Protein AF-A0A9E5NAX3-F1 (afdb_monomer)

Solvent-accessible surface area (backbone atoms only — not comparable to full-atom values): 3264 Å² total; per-residue (Å²): 111,70,68,59,53,52,51,50,50,25,42,51,48,9,45,53,50,24,60,49,42,43,88,76,73,44,93,71,60,96,66,40,72,67,44,41,30,54,53,30,24,53,48,35,41,54,52,50,47,36,63,73,54,48,49,74,71,75,110

Radius of gyration: 13.31 Å; Cα contacts (8 Å, |Δi|>4): 43; chains: 1; bounding box: 33×17×39 Å

Sequence (59 aa):
MQILVLVLLMVAVGLIIGALAGPIWKGNRPIGVRGDYIAAILTAVIIGLFDWYLIPVLG

Mean predicted aligned error: 3.53 Å

Structure (mmCIF, N/CA/C/O backbone):
data_AF-A0A9E5NAX3-F1
#
_entry.id   AF-A0A9E5NAX3-F1
#
loop_
_atom_site.group_PDB
_atom_site.id
_atom_site.type_symbol
_atom_site.label_atom_id
_atom_site.label_alt_id
_atom_site.label_comp_id
_atom_site.label_asym_id
_atom_site.label_entity_id
_atom_site.label_seq_id
_atom_site.pdbx_PDB_ins_code
_atom_site.Cartn_x
_atom_site.Cartn_y
_atom_site.Cartn_z
_atom_site.occupancy
_atom_site.B_iso_or_equiv
_atom_site.auth_seq_id
_atom_site.auth_comp_id
_atom_site.auth_asym_id
_atom_site.auth_atom_id
_atom_site.pdbx_PDB_model_num
ATOM 1 N N . MET A 1 1 ? 0.473 -0.810 -19.375 1.00 71.81 1 MET A N 1
ATOM 2 C CA . MET A 1 1 ? -0.228 -2.029 -18.909 1.00 71.81 1 MET A CA 1
ATOM 3 C C . MET A 1 1 ? 0.508 -2.725 -17.771 1.00 71.81 1 MET A C 1
ATOM 5 O O . MET A 1 1 ? -0.097 -2.906 -16.727 1.00 71.81 1 MET A O 1
ATOM 9 N N . GLN A 1 2 ? 1.801 -3.042 -17.904 1.00 88.00 2 GLN A N 1
ATOM 10 C CA . GLN A 1 2 ? 2.547 -3.786 -16.875 1.00 88.00 2 GLN A CA 1
ATOM 11 C C . GLN A 1 2 ? 2.667 -3.061 -15.519 1.00 88.00 2 GLN A C 1
ATOM 13 O O . GLN A 1 2 ? 2.331 -3.646 -14.496 1.00 88.00 2 GLN A O 1
ATOM 18 N N . ILE A 1 3 ? 3.041 -1.773 -15.503 1.00 92.19 3 ILE A N 1
ATOM 19 C CA . ILE A 1 3 ? 3.103 -0.983 -14.255 1.00 92.19 3 ILE A CA 1
ATOM 20 C C . ILE A 1 3 ? 1.736 -0.859 -13.569 1.00 92.19 3 ILE A C 1
ATOM 22 O O . ILE A 1 3 ? 1.643 -0.903 -12.350 1.00 92.19 3 ILE A O 1
ATOM 26 N N . LEU A 1 4 ? 0.658 -0.750 -14.351 1.00 94.06 4 LEU A N 1
ATOM 27 C CA . LEU A 1 4 ? -0.694 -0.621 -13.810 1.00 94.06 4 LEU A CA 1
ATOM 28 C C . LEU A 1 4 ? -1.099 -1.895 -13.055 1.00 94.06 4 LEU A C 1
ATOM 30 O O . LEU A 1 4 ? -1.622 -1.816 -11.949 1.00 94.06 4 LEU A O 1
ATOM 34 N N . VAL A 1 5 ? -0.808 -3.064 -13.638 1.00 95.50 5 VAL A N 1
ATOM 35 C CA . VAL A 1 5 ? -1.035 -4.367 -12.996 1.00 95.50 5 VAL A CA 1
ATOM 36 C C . VAL A 1 5 ? -0.172 -4.509 -11.743 1.00 95.50 5 VAL A C 1
ATOM 38 O O . VAL A 1 5 ? -0.679 -4.940 -10.713 1.00 95.50 5 VAL A O 1
ATOM 41 N N . LEU A 1 6 ? 1.096 -4.093 -11.799 1.00 94.31 6 LEU A N 1
ATOM 42 C CA . LEU A 1 6 ? 2.002 -4.115 -10.649 1.00 94.31 6 LEU A CA 1
ATOM 43 C C . LEU A 1 6 ? 1.442 -3.295 -9.472 1.00 94.31 6 LEU A C 1
ATOM 45 O O . LEU A 1 6 ? 1.320 -3.806 -8.361 1.00 94.31 6 LEU A O 1
ATOM 49 N N . VAL A 1 7 ? 1.037 -2.048 -9.725 1.00 96.81 7 VAL A N 1
ATOM 50 C CA . VAL A 1 7 ? 0.462 -1.168 -8.698 1.00 96.81 7 VAL A CA 1
ATOM 51 C C . VAL A 1 7 ? -0.857 -1.730 -8.165 1.00 96.81 7 VAL A C 1
ATOM 53 O O . VAL A 1 7 ? -1.079 -1.712 -6.957 1.00 96.81 7 VAL A O 1
ATOM 56 N N . LEU A 1 8 ? -1.716 -2.287 -9.026 1.00 97.56 8 LEU A N 1
ATOM 57 C CA . LEU A 1 8 ? -2.953 -2.944 -8.588 1.00 97.56 8 LEU A 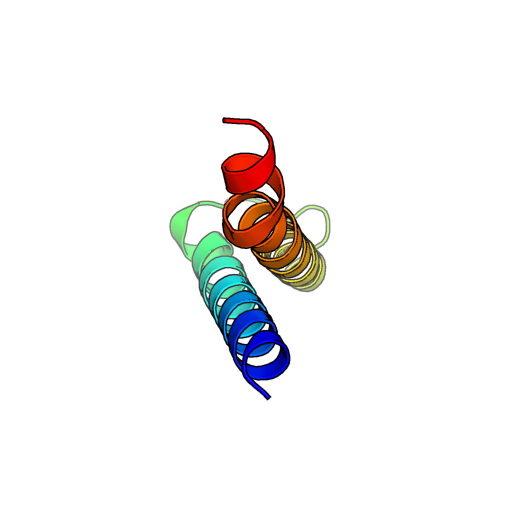CA 1
ATOM 58 C C . LEU A 1 8 ? -2.680 -4.134 -7.660 1.00 97.56 8 LEU A C 1
ATOM 60 O O . LEU A 1 8 ? -3.368 -4.284 -6.651 1.00 97.56 8 LEU A O 1
ATOM 64 N N . LEU A 1 9 ? -1.662 -4.946 -7.957 1.00 97.31 9 LEU A N 1
ATOM 65 C CA . LEU A 1 9 ? -1.246 -6.044 -7.084 1.00 97.31 9 LEU A CA 1
ATOM 66 C C . LEU A 1 9 ? -0.717 -5.524 -5.741 1.00 97.31 9 LEU A C 1
ATOM 68 O O . LEU A 1 9 ? -1.088 -6.063 -4.704 1.00 97.31 9 LEU A O 1
ATOM 72 N N . MET A 1 10 ? 0.075 -4.450 -5.729 1.00 97.94 10 MET A N 1
ATOM 73 C CA . MET A 1 10 ? 0.562 -3.832 -4.485 1.00 97.94 10 MET A CA 1
ATOM 74 C C . MET A 1 10 ? -0.581 -3.285 -3.626 1.00 97.94 10 MET A C 1
ATOM 76 O O . MET A 1 10 ? -0.596 -3.488 -2.413 1.00 97.94 10 MET A O 1
ATOM 80 N N . VAL A 1 11 ? -1.578 -2.647 -4.245 1.00 98.12 11 VAL A N 1
ATOM 81 C CA . VAL A 1 11 ? -2.789 -2.19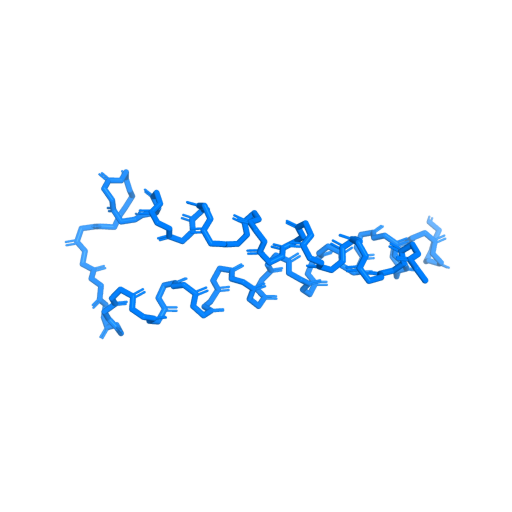5 -3.547 1.00 98.12 11 VAL A CA 1
ATOM 82 C C . VAL A 1 11 ? -3.563 -3.387 -2.980 1.00 98.12 11 VAL A C 1
ATOM 84 O O . VAL A 1 11 ? -3.970 -3.347 -1.820 1.00 98.12 11 VAL A O 1
ATOM 87 N N . ALA A 1 12 ? -3.731 -4.464 -3.755 1.00 98.12 12 ALA A N 1
ATOM 88 C CA . ALA A 1 12 ? -4.398 -5.679 -3.290 1.00 98.12 12 ALA A CA 1
ATOM 89 C C . ALA A 1 12 ? -3.668 -6.312 -2.093 1.00 98.12 12 ALA A C 1
ATOM 91 O O . ALA A 1 12 ? -4.303 -6.642 -1.092 1.00 98.12 12 ALA A O 1
ATOM 92 N N . VAL A 1 13 ? -2.336 -6.410 -2.147 1.00 97.50 13 VAL A N 1
ATOM 93 C CA . VAL A 1 13 ? -1.510 -6.888 -1.028 1.00 97.50 13 VAL A CA 1
ATOM 94 C C . VAL A 1 13 ? -1.670 -5.978 0.190 1.00 97.50 13 VAL A C 1
ATOM 96 O O . VAL A 1 13 ? -1.938 -6.470 1.284 1.00 97.50 13 VAL A O 1
ATOM 99 N N . GLY A 1 14 ? -1.587 -4.657 0.014 1.00 97.38 14 GLY A N 1
ATOM 100 C CA . GLY A 1 14 ? -1.787 -3.691 1.095 1.00 97.38 14 GLY A CA 1
ATOM 101 C C . GLY A 1 14 ? -3.159 -3.818 1.766 1.00 97.38 14 GLY A C 1
ATOM 102 O O . GLY A 1 14 ? -3.252 -3.767 2.991 1.00 97.38 14 GLY A O 1
ATOM 103 N N . LEU A 1 15 ? -4.221 -4.063 0.994 1.00 97.12 15 LEU A N 1
ATOM 104 C CA . LEU A 1 15 ? -5.562 -4.321 1.526 1.00 97.12 15 LEU A CA 1
ATOM 105 C C . LEU A 1 15 ? -5.627 -5.622 2.333 1.00 97.12 15 LEU A C 1
ATOM 107 O O . LEU A 1 15 ? -6.166 -5.620 3.440 1.00 97.12 15 LEU A O 1
ATOM 111 N N . ILE A 1 16 ? -5.056 -6.712 1.813 1.00 96.44 16 ILE A N 1
ATOM 112 C CA . ILE A 1 16 ? -5.018 -8.011 2.502 1.00 96.44 16 ILE A CA 1
ATOM 113 C C . ILE A 1 16 ? -4.269 -7.875 3.830 1.00 96.44 16 ILE A C 1
ATOM 115 O O . ILE A 1 16 ? -4.792 -8.242 4.881 1.00 96.44 16 ILE A O 1
ATOM 119 N N . ILE A 1 17 ? -3.072 -7.289 3.809 1.00 95.06 17 ILE A N 1
ATOM 120 C CA . ILE A 1 17 ? -2.259 -7.118 5.015 1.00 95.06 17 ILE A CA 1
ATOM 121 C C . ILE A 1 17 ? -2.926 -6.153 5.996 1.00 95.06 17 ILE A C 1
ATOM 123 O O . I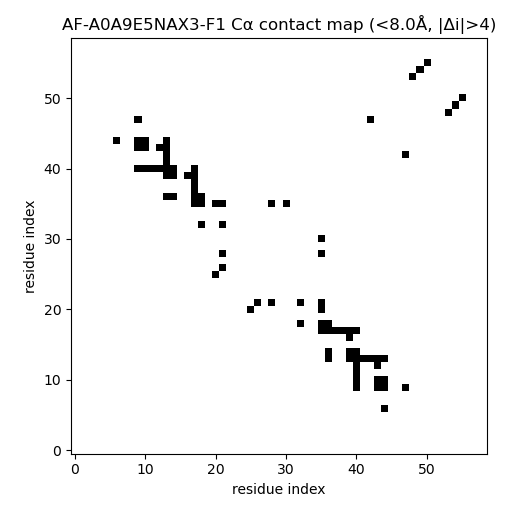LE A 1 17 ? -2.985 -6.449 7.186 1.00 95.06 17 ILE A O 1
ATOM 127 N N . GLY A 1 18 ? -3.497 -5.041 5.525 1.00 93.50 18 GLY A N 1
ATOM 128 C CA . GLY A 1 18 ? -4.245 -4.110 6.372 1.00 93.50 18 GLY A CA 1
ATOM 129 C C . GLY A 1 18 ? -5.447 -4.765 7.065 1.00 93.50 18 GLY A C 1
ATOM 130 O O . GLY A 1 18 ? -5.719 -4.469 8.231 1.00 93.50 18 GLY A O 1
ATOM 131 N N . ALA A 1 19 ? -6.123 -5.705 6.393 1.00 92.50 19 ALA A N 1
ATOM 132 C CA . ALA A 1 19 ? -7.243 -6.453 6.964 1.00 92.50 19 ALA A CA 1
ATOM 133 C C . ALA A 1 19 ? -6.765 -7.423 8.050 1.00 92.50 19 ALA A C 1
ATOM 135 O O . ALA A 1 19 ? -7.356 -7.488 9.129 1.00 92.50 19 ALA A O 1
ATOM 136 N N . LEU A 1 20 ? -5.673 -8.143 7.774 1.00 92.81 20 LEU A N 1
ATOM 137 C CA . LEU A 1 20 ? -5.106 -9.166 8.655 1.00 92.81 20 LEU A CA 1
ATOM 138 C C . LEU A 1 20 ? -4.332 -8.587 9.849 1.00 92.81 20 LEU A C 1
ATOM 140 O O . LEU A 1 20 ? -4.291 -9.203 10.913 1.00 92.81 20 LEU A O 1
ATOM 144 N N . ALA A 1 21 ? -3.764 -7.385 9.718 1.00 88.31 21 ALA A N 1
ATOM 145 C CA . ALA A 1 21 ? -2.982 -6.733 10.770 1.00 88.31 21 ALA A CA 1
ATOM 146 C C . ALA A 1 21 ? -3.786 -6.523 12.060 1.00 88.31 21 ALA A C 1
ATOM 148 O O . ALA A 1 21 ? -3.248 -6.614 13.161 1.00 88.31 21 ALA A O 1
ATOM 149 N N . GLY A 1 22 ? -5.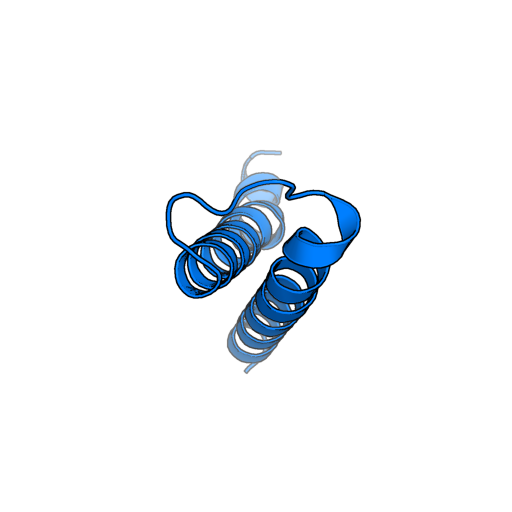084 -6.268 11.911 1.00 85.00 22 GLY A N 1
ATOM 150 C CA . GLY A 1 22 ? -6.036 -6.143 13.003 1.00 85.00 22 GLY A CA 1
ATOM 151 C C . GLY A 1 22 ? -6.103 -7.370 13.916 1.00 85.00 22 GLY A C 1
ATOM 152 O O . GLY A 1 22 ? -5.651 -7.292 15.053 1.00 85.00 22 GLY A O 1
ATOM 153 N N . PRO A 1 23 ? -6.687 -8.484 13.439 1.00 86.25 23 PRO A N 1
ATOM 154 C CA . PRO A 1 23 ? -6.908 -9.683 14.243 1.00 86.25 23 PRO A CA 1
ATOM 155 C C . PRO A 1 23 ? -5.624 -10.377 14.709 1.00 86.25 23 PRO A C 1
ATOM 157 O O . PRO A 1 23 ? -5.667 -11.058 15.727 1.00 86.25 23 PRO A O 1
ATOM 160 N N . ILE A 1 24 ? -4.503 -10.232 13.993 1.00 86.88 24 ILE A N 1
ATOM 161 C CA . ILE A 1 24 ? -3.271 -10.961 14.328 1.00 86.88 24 ILE A CA 1
ATOM 162 C C . ILE A 1 24 ? -2.357 -10.152 15.262 1.00 86.88 24 ILE A C 1
ATOM 164 O O . ILE A 1 24 ? -1.811 -10.712 16.209 1.00 86.88 24 ILE A O 1
ATOM 168 N N . TRP A 1 25 ? -2.177 -8.848 15.011 1.00 84.69 25 TRP A N 1
ATOM 169 C CA . TRP A 1 25 ? -1.116 -8.060 15.660 1.00 84.69 25 TRP A CA 1
ATOM 170 C C . TRP A 1 25 ? -1.590 -6.825 16.428 1.00 84.69 25 TRP A C 1
ATOM 172 O O . TRP A 1 25 ? -0.868 -6.348 17.304 1.00 84.69 25 TRP A O 1
ATOM 182 N N . LYS A 1 26 ? -2.765 -6.261 16.124 1.00 77.69 26 LYS A N 1
ATOM 183 C CA . LYS A 1 26 ? -3.185 -4.977 16.706 1.00 77.69 26 LYS A CA 1
ATOM 184 C C . LYS A 1 26 ? -4.189 -5.164 17.837 1.00 77.69 26 LYS A C 1
ATOM 186 O O . LYS A 1 26 ? -5.380 -5.330 17.603 1.00 77.69 26 LYS A O 1
ATOM 191 N N . GLY A 1 27 ? -3.708 -5.011 19.072 1.00 80.12 27 GLY A N 1
ATOM 192 C CA . GLY A 1 27 ? -4.564 -4.892 20.259 1.00 80.12 27 GLY A CA 1
ATOM 193 C C . GLY A 1 27 ? -5.316 -3.554 20.351 1.00 80.12 27 GLY A C 1
ATOM 194 O O . GLY A 1 27 ? -6.419 -3.504 20.884 1.00 80.12 27 GLY A O 1
ATOM 195 N N . ASN A 1 28 ? -4.758 -2.472 19.796 1.00 84.31 28 ASN A N 1
ATOM 196 C CA . ASN A 1 28 ? -5.398 -1.156 19.708 1.00 84.31 28 ASN A CA 1
ATOM 197 C C . ASN A 1 28 ? -5.187 -0.553 18.308 1.00 84.31 28 ASN A C 1
ATOM 199 O O . ASN A 1 28 ? -4.125 -0.726 17.707 1.00 84.31 28 ASN A O 1
ATOM 203 N N . ARG A 1 29 ? -6.187 0.173 17.794 1.00 87.25 29 ARG A N 1
ATOM 204 C CA . ARG A 1 29 ? -6.153 0.850 16.488 1.00 87.25 29 ARG A CA 1
ATOM 205 C C . ARG A 1 29 ? -6.330 2.359 16.687 1.00 87.25 29 ARG A C 1
ATOM 207 O O . ARG A 1 29 ? -7.461 2.840 16.628 1.00 87.25 29 ARG A O 1
ATOM 214 N N . PRO A 1 30 ? -5.244 3.124 16.894 1.00 85.06 30 PRO A N 1
ATOM 215 C CA . PRO A 1 30 ? -5.333 4.541 17.258 1.00 85.06 30 PRO A CA 1
ATOM 216 C C . PRO A 1 30 ? -6.016 5.412 16.191 1.00 85.06 30 PRO A C 1
ATOM 218 O O . PRO A 1 30 ? -6.673 6.388 16.527 1.00 85.06 30 PRO A O 1
ATOM 221 N N . ILE A 1 31 ? -5.906 5.035 14.912 1.00 89.12 31 ILE A N 1
ATOM 222 C CA . ILE A 1 31 ? -6.538 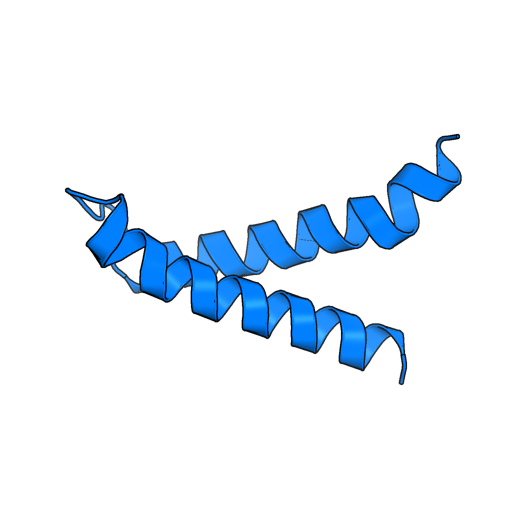5.722 13.765 1.00 89.12 31 ILE A CA 1
ATOM 223 C C . ILE A 1 31 ? -7.685 4.858 13.184 1.00 89.12 31 ILE A C 1
ATOM 225 O O . ILE A 1 31 ? -8.193 5.075 12.083 1.00 89.12 31 ILE A O 1
ATOM 229 N N . GLY A 1 32 ? -8.105 3.830 13.926 1.00 89.62 32 GLY A N 1
ATOM 230 C CA . GLY A 1 32 ? -9.097 2.858 13.488 1.00 89.62 32 GLY A CA 1
ATOM 231 C C . GLY A 1 32 ? -8.666 2.021 12.277 1.00 89.62 32 GLY A C 1
ATOM 232 O O . GLY A 1 32 ? -7.549 2.095 11.768 1.00 89.62 32 GLY A O 1
ATOM 233 N N . VAL A 1 33 ? -9.607 1.212 11.790 1.00 90.88 33 VAL A N 1
ATOM 234 C CA . VAL A 1 33 ? -9.394 0.259 10.688 1.00 90.88 33 VAL A CA 1
ATOM 235 C C . VAL A 1 33 ? -9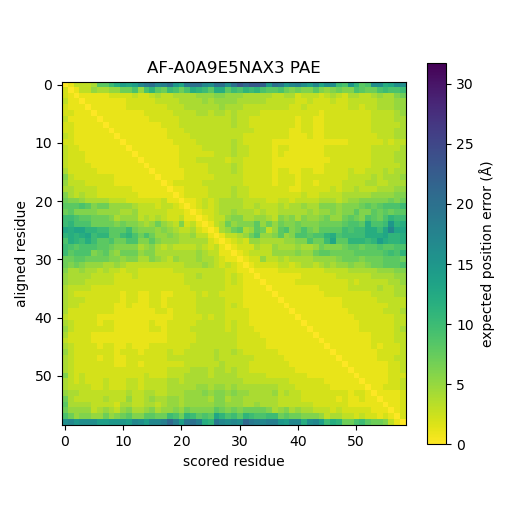.019 0.961 9.375 1.00 90.88 33 VAL A C 1
ATOM 237 O O . VAL A 1 33 ? -8.206 0.461 8.605 1.00 90.88 33 VAL A O 1
ATOM 240 N N . ARG A 1 34 ? -9.589 2.146 9.115 1.00 91.94 34 ARG A N 1
ATOM 241 C CA . ARG A 1 34 ? -9.303 2.919 7.894 1.00 91.94 34 ARG A CA 1
ATOM 242 C C . ARG A 1 34 ? -7.846 3.375 7.839 1.00 91.94 34 ARG A C 1
ATOM 244 O O . ARG A 1 34 ? -7.234 3.276 6.780 1.00 91.94 34 ARG A O 1
ATOM 251 N N . GLY A 1 35 ? -7.294 3.828 8.966 1.00 92.31 35 GLY A N 1
ATOM 252 C CA . GLY A 1 35 ? -5.885 4.208 9.053 1.00 92.31 35 GLY A CA 1
ATOM 253 C C . GLY A 1 35 ? -4.954 3.029 8.776 1.00 92.31 35 GLY A C 1
ATOM 254 O O . GLY A 1 35 ? -3.976 3.186 8.052 1.00 92.31 35 GLY A O 1
ATOM 255 N N . ASP A 1 36 ? -5.304 1.837 9.268 1.00 92.50 36 ASP A N 1
ATOM 256 C CA . ASP A 1 36 ? -4.537 0.613 9.011 1.00 92.50 36 ASP A CA 1
ATOM 257 C C . ASP A 1 36 ? -4.475 0.281 7.515 1.00 92.50 36 ASP A C 1
ATOM 259 O O . ASP A 1 36 ? -3.398 -0.012 7.000 1.00 92.50 36 ASP A O 1
ATOM 263 N N . TYR A 1 37 ? -5.609 0.367 6.812 1.00 95.00 37 TYR A N 1
ATOM 264 C CA . TYR A 1 37 ? -5.660 0.124 5.369 1.00 95.00 37 TYR A CA 1
ATOM 265 C C . TYR A 1 37 ? -4.847 1.142 4.579 1.00 95.00 37 TYR A C 1
ATOM 267 O O . TYR A 1 37 ? -4.066 0.759 3.713 1.00 95.00 37 TYR A O 1
ATOM 275 N N . ILE A 1 38 ? -5.004 2.430 4.886 1.00 96.06 38 ILE A N 1
ATOM 276 C CA . ILE A 1 38 ? -4.274 3.494 4.191 1.00 96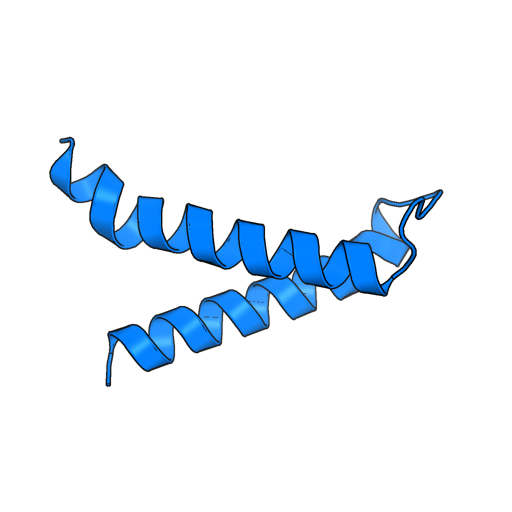.06 38 ILE A CA 1
ATOM 277 C C . ILE A 1 38 ? -2.767 3.308 4.396 1.00 96.06 38 ILE A C 1
ATOM 279 O O . ILE A 1 38 ? -2.015 3.312 3.424 1.00 96.06 38 ILE A O 1
ATOM 283 N N . ALA A 1 39 ? -2.330 3.075 5.636 1.00 95.12 39 ALA A N 1
ATOM 284 C CA . ALA A 1 39 ? -0.922 2.854 5.947 1.00 95.12 39 ALA A CA 1
ATOM 285 C C . ALA A 1 39 ? -0.363 1.606 5.247 1.00 95.12 39 ALA A C 1
ATOM 287 O O . ALA A 1 39 ? 0.737 1.659 4.696 1.00 95.12 39 ALA A O 1
ATOM 288 N N . ALA A 1 40 ? -1.116 0.502 5.225 1.00 96.12 40 ALA A N 1
ATOM 289 C CA . ALA A 1 40 ? -0.689 -0.736 4.581 1.00 96.12 40 ALA A CA 1
ATOM 290 C C . ALA A 1 40 ? -0.580 -0.591 3.054 1.00 96.12 40 ALA A C 1
ATOM 292 O O . ALA A 1 40 ? 0.416 -1.020 2.479 1.00 96.12 40 ALA A O 1
ATOM 293 N N . ILE A 1 41 ? -1.552 0.057 2.402 1.00 98.06 41 ILE A N 1
ATOM 294 C CA . ILE A 1 41 ? -1.519 0.314 0.953 1.00 98.06 41 ILE A CA 1
ATOM 295 C C . ILE A 1 41 ? -0.348 1.224 0.594 1.00 98.06 41 ILE A C 1
ATOM 297 O O . ILE A 1 41 ? 0.427 0.891 -0.299 1.00 98.06 41 ILE A O 1
ATOM 301 N N . LEU A 1 42 ? -0.198 2.357 1.288 1.00 98.25 42 LEU A N 1
ATOM 302 C CA . LEU A 1 42 ? 0.880 3.302 1.000 1.00 98.25 42 LEU A CA 1
ATOM 303 C C . LEU A 1 42 ? 2.247 2.646 1.181 1.00 98.25 42 LEU A C 1
ATOM 305 O O . LEU A 1 42 ? 3.094 2.762 0.302 1.00 98.25 42 LEU A O 1
ATOM 309 N N . THR A 1 43 ? 2.438 1.905 2.273 1.00 97.69 43 THR A N 1
ATOM 310 C CA . THR A 1 43 ? 3.685 1.170 2.518 1.00 97.69 43 THR A CA 1
ATOM 311 C C . THR A 1 43 ? 3.950 0.146 1.416 1.00 97.69 43 THR A C 1
ATOM 313 O O . THR A 1 43 ? 5.036 0.148 0.844 1.00 97.69 43 THR A O 1
ATOM 316 N N . ALA A 1 44 ? 2.965 -0.692 1.075 1.00 98.06 44 ALA A N 1
ATOM 317 C CA . ALA A 1 44 ? 3.124 -1.724 0.051 1.00 98.06 44 ALA A CA 1
ATOM 318 C C . ALA A 1 44 ? 3.473 -1.134 -1.324 1.00 98.06 44 ALA A C 1
ATOM 320 O O . ALA A 1 44 ? 4.327 -1.672 -2.023 1.00 98.06 44 ALA A O 1
ATOM 321 N N . VAL A 1 45 ? 2.847 -0.015 -1.699 1.00 98.00 45 VAL A N 1
ATOM 322 C CA . VAL A 1 45 ? 3.120 0.660 -2.973 1.00 98.00 45 VAL A CA 1
ATOM 323 C C . VAL A 1 45 ? 4.491 1.335 -2.960 1.00 98.00 45 VAL A C 1
ATOM 325 O O . VAL A 1 45 ? 5.259 1.146 -3.894 1.00 98.00 45 VAL A O 1
ATOM 328 N N . ILE A 1 46 ? 4.826 2.106 -1.921 1.00 98.12 46 ILE A N 1
ATOM 329 C CA . ILE A 1 46 ? 6.093 2.854 -1.869 1.00 98.12 46 ILE A CA 1
ATOM 330 C C . ILE A 1 46 ? 7.283 1.895 -1.832 1.00 98.12 46 ILE A C 1
ATOM 332 O O . ILE A 1 46 ? 8.181 2.012 -2.663 1.00 98.12 46 ILE A O 1
ATOM 336 N N . ILE A 1 47 ? 7.269 0.929 -0.909 1.00 97.75 47 ILE A N 1
ATOM 337 C CA . ILE A 1 47 ? 8.351 -0.054 -0.785 1.00 97.75 47 ILE A CA 1
ATOM 338 C C . ILE A 1 47 ? 8.409 -0.929 -2.034 1.00 97.75 47 ILE A C 1
ATOM 340 O O . ILE A 1 47 ? 9.478 -1.108 -2.599 1.00 97.75 47 ILE A O 1
ATOM 344 N N . GLY A 1 48 ? 7.263 -1.386 -2.542 1.00 95.88 48 GLY A N 1
ATOM 345 C CA . GLY A 1 48 ? 7.224 -2.189 -3.759 1.00 95.88 48 GLY A CA 1
ATOM 346 C C . GLY A 1 48 ? 7.796 -1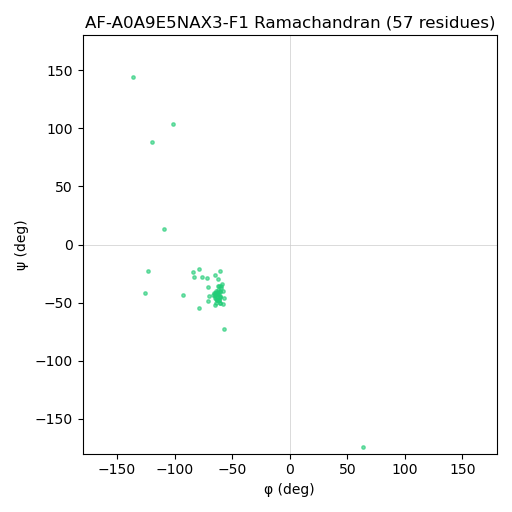.469 -4.987 1.00 95.88 48 GLY A C 1
ATOM 347 O O . GLY A 1 48 ? 8.480 -2.087 -5.801 1.00 95.88 48 GLY A O 1
ATOM 348 N N . LEU A 1 49 ? 7.559 -0.161 -5.130 1.00 95.94 49 LEU A N 1
ATOM 349 C CA . LEU A 1 49 ? 8.172 0.636 -6.195 1.00 95.94 49 LEU A CA 1
ATOM 350 C C . LEU A 1 49 ? 9.670 0.848 -5.964 1.00 95.94 49 LEU A C 1
ATOM 352 O O . LEU A 1 49 ? 10.433 0.851 -6.931 1.00 95.94 49 LEU A O 1
ATOM 356 N N . PHE A 1 50 ? 10.101 1.011 -4.713 1.00 96.88 50 PHE A N 1
ATOM 357 C CA . PHE A 1 50 ? 11.523 1.090 -4.392 1.00 96.88 50 PHE A CA 1
ATOM 358 C C . PHE A 1 50 ? 12.232 -0.216 -4.749 1.00 96.88 50 PHE A C 1
ATOM 360 O O . PHE A 1 50 ? 13.227 -0.175 -5.466 1.00 96.88 50 PHE A O 1
ATOM 367 N N . ASP A 1 51 ? 11.677 -1.358 -4.359 1.00 95.31 51 ASP A N 1
ATOM 368 C CA . ASP A 1 51 ? 12.240 -2.676 -4.652 1.00 95.31 51 ASP A CA 1
ATOM 369 C C . ASP A 1 51 ? 12.293 -2.960 -6.156 1.00 95.31 51 ASP A C 1
ATOM 371 O O . ASP A 1 51 ? 13.275 -3.502 -6.657 1.00 95.31 51 ASP A O 1
ATOM 375 N N . TRP A 1 52 ? 11.247 -2.583 -6.896 1.00 94.00 52 TRP A N 1
ATOM 376 C CA . TRP A 1 52 ? 11.148 -2.916 -8.317 1.00 94.00 52 TRP A CA 1
ATOM 377 C C . TRP A 1 52 ? 11.912 -1.955 -9.238 1.00 94.00 52 TRP A C 1
ATOM 379 O O . TRP A 1 52 ? 12.324 -2.353 -10.327 1.00 94.00 52 TRP A O 1
ATOM 389 N N . TYR A 1 53 ? 12.086 -0.692 -8.837 1.00 92.38 53 TYR A N 1
ATOM 390 C CA . TYR A 1 53 ? 12.666 0.342 -9.703 1.00 92.38 53 TYR A CA 1
ATOM 391 C C . TYR A 1 53 ? 13.863 1.065 -9.101 1.00 92.38 53 TYR A C 1
ATOM 393 O O . TYR A 1 53 ? 14.817 1.330 -9.825 1.00 92.38 53 TYR A O 1
ATOM 401 N N . LEU A 1 54 ? 13.827 1.413 -7.813 1.00 93.56 54 LEU A N 1
ATOM 402 C CA . LEU A 1 54 ? 14.884 2.220 -7.208 1.00 93.56 54 LEU A CA 1
ATOM 403 C C . LEU A 1 54 ? 16.116 1.373 -6.880 1.00 93.56 54 LEU A C 1
ATOM 405 O O . LEU A 1 54 ? 17.203 1.690 -7.345 1.00 93.56 54 LEU A O 1
ATOM 409 N N . ILE A 1 55 ? 15.947 0.286 -6.122 1.00 95.38 55 ILE A N 1
ATOM 410 C CA . ILE A 1 55 ? 17.049 -0.587 -5.695 1.00 95.38 55 ILE A CA 1
ATOM 411 C C . ILE A 1 55 ? 17.828 -1.146 -6.897 1.00 95.38 55 ILE A C 1
ATOM 413 O O . ILE A 1 55 ? 19.048 -1.010 -6.895 1.00 95.38 55 ILE A O 1
ATOM 417 N N . PRO A 1 56 ? 17.193 -1.659 -7.972 1.00 94.62 56 PRO A N 1
ATOM 418 C CA . PRO A 1 56 ? 17.928 -2.165 -9.133 1.00 94.62 56 PRO A CA 1
ATOM 419 C C . PRO A 1 56 ? 18.798 -1.114 -9.835 1.00 94.62 56 PRO A C 1
ATOM 421 O O . PRO A 1 56 ? 19.744 -1.468 -10.533 1.00 94.62 56 PRO A O 1
ATOM 424 N N . VAL A 1 57 ? 18.477 0.173 -9.677 1.00 95.69 57 VAL A N 1
ATOM 425 C CA . VAL A 1 57 ? 19.260 1.282 -10.240 1.00 95.69 57 VAL A CA 1
ATOM 426 C C . VAL A 1 57 ? 20.431 1.668 -9.330 1.00 95.69 57 VAL A C 1
ATOM 428 O O . VAL A 1 57 ? 21.411 2.227 -9.814 1.00 95.69 57 VAL A O 1
ATOM 431 N N . LEU A 1 58 ? 20.352 1.372 -8.030 1.00 92.94 58 LEU A N 1
ATOM 432 C CA . LEU A 1 58 ? 21.395 1.705 -7.057 1.00 92.94 58 LEU A CA 1
ATOM 433 C C . LEU A 1 58 ? 22.593 0.738 -7.086 1.00 92.94 58 LEU A C 1
ATOM 435 O O . LEU A 1 58 ? 23.677 1.146 -6.671 1.00 92.94 58 LEU A O 1
ATOM 439 N N . GLY A 1 59 ? 22.424 -0.477 -7.621 1.00 74.50 59 GLY A N 1
ATOM 440 C CA . GLY A 1 59 ? 23.464 -1.518 -7.688 1.00 74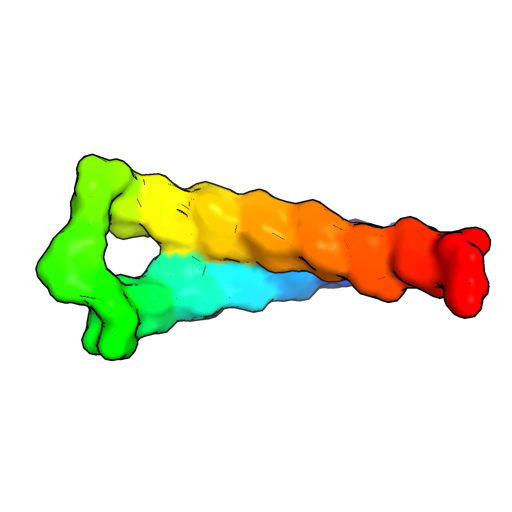.50 59 GLY A CA 1
ATOM 441 C C . GLY A 1 59 ? 23.479 -2.407 -6.455 1.00 74.50 59 GLY A C 1
ATOM 442 O O . GLY A 1 59 ? 24.598 -2.748 -6.012 1.00 74.50 59 GLY A O 1
#

Nearest PDB structures (foldseek):
  8b6f-assembly1_AU  TM=6.774E-01  e=1.784E+00  Tetrahymena thermophila SB210
  5gpn-assembly1_Ag  TM=7.525E-01  e=5.617E+00  Sus scrofa

Secondary structure (DSSP, 8-state):
-HHHHHHHHHHHHHHHHHHHHHHHH-S--TTHHHHHHHHHHHHHHHHHHIIIIIHHHH-

Foldseek 3Di:
DVVVVLLVVLLVQLQVCLVVCPVPPDPDDPPPSVVSSVVSSVCSNVVSCCVVPVVVVVD

pLDDT: mean 92.56, std 5.99, range [71.81, 98.25]